Protein AF-A0A441BSD1-F1 (afdb_monomer_lite)

Sequence (131 aa):
MTLQEIVLVIARITYKPGWTLLLGVDGDRPFLQCEVSVEADASLDSHKRDGSRAPWKSGKRYLSYYMCRQEIVGAALAVFKDAEMHEVHEWFRYRGAAIFNPHLDPDVLAEVARKKTSFVTRQNAMSMAEN

Radius of gyration: 19.44 Å; chains: 1; bounding box: 54×43×43 Å

Secondary structure (DSSP, 8-state):
--HHHHHHHHTT---STTEEEEEEEETTEEEEEEEE-TTSGGGB-TTT-SS-B--EE---EE--TT--HHHHHHHHHHHHHHHHHHHHHHH--BTTB-TT-TTS-HHHHHHHHT-GGG----TTTT-S---

Foldseek 3Di:
DDPVVLVVLQVPDDDDPQWHWDWDDDPNWIKIKIKGHQPDPLQQDLVVNPRDGHIDMFDIGIDDPPDDSVVSVVSSVVNVVVSVVQSVQSNDDDPNDSPSHPPPDVVVVVVLVVDPVSDDADPCNPPPDDD

pLDDT: mean 95.02, std 6.17, range [62.03, 98.69]

Structure (mmCIF, N/CA/C/O backbone):
data_AF-A0A441BSD1-F1
#
_entry.id   AF-A0A441BSD1-F1
#
loop_
_atom_site.group_PDB
_atom_site.id
_atom_site.type_symbol
_atom_site.label_atom_id
_atom_site.label_alt_id
_atom_site.label_comp_id
_atom_site.label_asym_id
_atom_site.label_entity_id
_atom_site.label_seq_id
_atom_site.pdbx_PDB_ins_code
_atom_site.Cartn_x
_atom_site.Cartn_y
_atom_site.Cartn_z
_atom_site.occupancy
_atom_site.B_iso_or_equiv
_atom_site.auth_seq_id
_atom_site.auth_comp_id
_atom_site.auth_asym_id
_atom_site.auth_atom_id
_atom_site.pdbx_PDB_model_num
ATOM 1 N N . MET A 1 1 ? -11.620 -9.359 20.057 1.00 91.00 1 MET A N 1
ATOM 2 C CA . MET A 1 1 ? -11.723 -7.905 20.272 1.00 91.00 1 MET A CA 1
ATOM 3 C C . MET A 1 1 ? -12.983 -7.382 19.607 1.00 91.00 1 MET A C 1
ATOM 5 O O . MET A 1 1 ? -13.314 -7.839 18.522 1.00 91.00 1 MET A O 1
ATOM 9 N N . THR A 1 2 ? -13.682 -6.444 20.236 1.00 96.44 2 THR A N 1
ATOM 10 C CA . THR A 1 2 ? -14.796 -5.694 19.636 1.00 96.44 2 THR A CA 1
ATOM 11 C C . THR A 1 2 ? -14.273 -4.568 18.740 1.00 96.44 2 THR A C 1
ATOM 13 O O . THR A 1 2 ? -13.108 -4.176 18.839 1.00 96.44 2 THR A O 1
ATOM 16 N N . LEU A 1 3 ? -15.133 -3.995 17.890 1.00 97.00 3 LEU A N 1
ATOM 17 C CA . LEU A 1 3 ? -14.764 -2.828 17.078 1.00 97.00 3 LEU A CA 1
ATOM 18 C C . LEU A 1 3 ? -14.301 -1.649 17.949 1.00 97.00 3 LEU A C 1
ATOM 20 O O . LEU A 1 3 ? -13.300 -1.015 17.630 1.00 97.00 3 LEU A O 1
ATOM 24 N N . GLN A 1 4 ? -14.971 -1.405 19.077 1.00 97.38 4 GLN A N 1
ATOM 25 C CA . GLN A 1 4 ? -14.607 -0.326 19.996 1.00 97.38 4 GLN A CA 1
ATOM 26 C C . GLN A 1 4 ? -13.201 -0.520 20.579 1.00 97.38 4 GLN A C 1
ATOM 28 O O . GLN A 1 4 ? -12.427 0.429 20.674 1.00 97.38 4 GLN A O 1
ATOM 33 N N . GLU A 1 5 ? -12.835 -1.751 20.938 1.00 97.81 5 GLU A N 1
ATOM 34 C CA . GLU A 1 5 ? -11.483 -2.042 21.422 1.00 97.81 5 GLU A CA 1
ATOM 35 C C . GLU A 1 5 ? -10.430 -1.836 20.327 1.00 97.81 5 GLU A C 1
ATOM 37 O O . GLU A 1 5 ? -9.343 -1.338 20.619 1.00 97.81 5 GLU A O 1
ATOM 42 N N . ILE A 1 6 ? -10.745 -2.181 19.072 1.00 98.00 6 ILE A N 1
ATOM 43 C CA . ILE A 1 6 ? -9.861 -1.928 17.925 1.00 98.00 6 ILE A CA 1
ATOM 44 C C . ILE A 1 6 ? -9.659 -0.419 17.745 1.00 98.00 6 ILE A C 1
ATOM 46 O O . ILE A 1 6 ? -8.514 0.024 17.678 1.00 98.00 6 ILE A O 1
ATOM 50 N N . VAL A 1 7 ? -10.736 0.377 17.749 1.00 98.00 7 VAL A N 1
ATOM 51 C CA . VAL A 1 7 ? -10.678 1.850 17.656 1.00 98.00 7 VAL A CA 1
ATOM 52 C C . VAL A 1 7 ? -9.733 2.427 18.712 1.00 98.00 7 VAL A C 1
ATOM 54 O O . VAL A 1 7 ? -8.853 3.221 18.386 1.00 98.00 7 VAL A O 1
ATOM 57 N N . LEU A 1 8 ? -9.862 1.988 19.967 1.00 98.00 8 LEU A N 1
ATOM 58 C CA . LEU A 1 8 ? -9.034 2.477 21.074 1.00 98.00 8 LEU A CA 1
ATOM 59 C C . LEU A 1 8 ? -7.548 2.126 20.926 1.00 98.00 8 LEU A C 1
ATOM 61 O O . LEU A 1 8 ? -6.697 2.884 21.393 1.00 98.00 8 LEU A O 1
ATOM 65 N N . VAL A 1 9 ? -7.223 0.987 20.310 1.00 98.12 9 VAL A N 1
ATOM 66 C CA . VAL A 1 9 ? -5.833 0.615 20.014 1.00 98.12 9 VAL A CA 1
ATOM 67 C C . VAL A 1 9 ? -5.287 1.470 18.876 1.00 98.12 9 VAL A C 1
ATOM 69 O O . VAL A 1 9 ? -4.214 2.051 19.023 1.00 98.12 9 VAL A O 1
ATOM 72 N N . ILE A 1 10 ? -6.030 1.586 17.774 1.00 97.75 10 ILE A N 1
ATOM 73 C CA . ILE A 1 10 ? -5.607 2.328 16.579 1.00 97.75 10 ILE A CA 1
ATOM 74 C C . ILE A 1 10 ? -5.425 3.820 16.870 1.00 97.75 10 ILE A C 1
ATOM 76 O O . ILE A 1 10 ? -4.434 4.395 16.435 1.00 97.75 10 ILE A O 1
ATOM 80 N N . ALA A 1 11 ? -6.294 4.427 17.682 1.00 97.12 11 ALA A N 1
ATOM 81 C CA . ALA A 1 11 ? -6.205 5.842 18.055 1.00 97.12 11 ALA A CA 1
ATOM 82 C C . ALA A 1 11 ? -4.912 6.224 18.805 1.00 97.12 11 ALA A C 1
ATOM 84 O O . ALA A 1 11 ? -4.608 7.405 18.948 1.00 97.12 11 ALA A O 1
ATOM 85 N N . ARG A 1 12 ? -4.151 5.243 19.309 1.00 97.56 12 ARG A N 1
ATOM 86 C CA . ARG A 1 12 ? -2.862 5.460 19.990 1.00 97.56 12 ARG A CA 1
ATOM 87 C C . ARG A 1 12 ? -1.660 5.334 19.059 1.00 97.56 12 ARG A C 1
ATOM 89 O O . ARG A 1 12 ? -0.535 5.549 19.501 1.00 97.56 12 ARG A O 1
ATOM 96 N N . ILE A 1 13 ? -1.878 4.929 17.813 1.00 98.06 13 ILE A N 1
ATOM 97 C CA . ILE A 1 13 ? -0.813 4.711 16.842 1.00 98.06 13 ILE A CA 1
ATOM 98 C C . ILE A 1 13 ? -0.604 6.007 16.073 1.00 98.06 13 ILE A C 1
ATOM 100 O O . ILE A 1 13 ? -1.504 6.500 15.399 1.00 98.06 13 ILE A O 1
ATOM 104 N N . THR A 1 14 ? 0.608 6.536 16.159 1.00 97.50 14 THR A N 1
ATOM 105 C CA . THR A 1 14 ? 1.062 7.673 15.366 1.00 97.50 14 THR A CA 1
ATOM 106 C C . THR A 1 14 ? 2.214 7.248 14.470 1.00 97.50 14 THR A C 1
ATOM 108 O O . THR A 1 14 ? 2.904 6.257 14.728 1.00 97.50 14 THR A O 1
ATOM 111 N N . TYR A 1 15 ? 2.415 8.009 13.401 1.00 96.56 15 TYR A N 1
ATOM 112 C CA . TYR A 1 15 ? 3.581 7.879 12.544 1.00 96.56 15 TYR A CA 1
ATOM 113 C C . TYR A 1 15 ? 4.086 9.271 12.131 1.00 96.56 15 TYR A C 1
ATOM 115 O O . TYR A 1 15 ? 3.904 10.238 12.872 1.00 96.56 15 TYR A O 1
ATOM 123 N N . LYS A 1 16 ? 4.784 9.372 10.998 1.00 95.88 16 LYS A N 1
ATOM 124 C CA . LYS A 1 16 ? 5.363 10.611 10.473 1.00 95.88 16 LYS A CA 1
ATOM 125 C C . LYS A 1 16 ? 4.283 11.669 10.163 1.00 95.88 16 LYS A C 1
ATOM 127 O O . LYS A 1 16 ? 3.134 11.315 9.901 1.00 95.88 16 LYS A O 1
ATOM 132 N N . PRO A 1 17 ? 4.640 12.967 10.144 1.00 96.44 17 PRO A N 1
ATOM 133 C CA . PRO A 1 17 ? 3.728 14.029 9.719 1.00 96.44 17 PRO A CA 1
ATOM 134 C C . PRO A 1 17 ? 3.127 13.771 8.332 1.00 96.44 17 PRO A C 1
ATOM 136 O O . PRO A 1 17 ? 3.834 13.357 7.416 1.00 96.44 17 PRO A O 1
ATOM 139 N N . GLY A 1 18 ? 1.823 14.022 8.191 1.00 96.69 18 GLY A N 1
ATOM 140 C CA . GLY A 1 18 ? 1.071 13.804 6.951 1.00 96.69 18 GLY A CA 1
ATOM 141 C C . GLY A 1 18 ? 0.728 12.340 6.647 1.00 96.69 18 GLY A C 1
ATOM 142 O O . GLY A 1 18 ? 0.140 12.063 5.609 1.00 96.69 18 GLY A O 1
ATOM 143 N N . TRP A 1 19 ? 1.050 11.406 7.549 1.00 98.12 19 TRP A N 1
ATOM 144 C CA . TRP A 1 19 ? 0.673 9.997 7.442 1.00 98.12 19 TRP A CA 1
ATOM 145 C C . TRP A 1 19 ? -0.338 9.634 8.523 1.00 98.12 19 TRP A C 1
ATOM 147 O O . TRP A 1 19 ? -0.041 9.696 9.718 1.00 98.12 19 TRP A O 1
ATOM 157 N N . THR A 1 20 ? -1.523 9.203 8.103 1.00 97.56 20 THR A N 1
ATOM 158 C CA . THR A 1 20 ? -2.622 8.854 9.009 1.00 97.56 20 THR A CA 1
ATOM 159 C C . THR A 1 20 ? -3.052 7.412 8.799 1.00 97.56 20 THR A C 1
ATOM 161 O O . THR A 1 20 ? -3.141 6.932 7.670 1.00 97.56 20 THR A O 1
ATOM 164 N N . LEU A 1 21 ? -3.341 6.707 9.894 1.00 98.12 21 LEU A N 1
ATOM 165 C CA . LEU A 1 21 ? -3.948 5.383 9.843 1.00 98.12 21 LEU A CA 1
ATOM 166 C C . LEU A 1 21 ? -5.469 5.514 9.923 1.00 98.12 21 LEU A C 1
ATOM 168 O O . LEU A 1 21 ? -6.017 5.943 10.937 1.00 98.12 21 LEU A O 1
ATOM 172 N N . LEU A 1 22 ? -6.148 5.121 8.856 1.00 97.75 22 LEU A N 1
ATOM 173 C CA . LEU A 1 22 ? -7.597 5.053 8.781 1.00 97.75 22 LEU A CA 1
ATOM 174 C C . LEU A 1 22 ? -8.076 3.674 9.231 1.00 97.75 22 LEU A C 1
ATOM 176 O O . LEU A 1 22 ? -7.527 2.650 8.820 1.00 97.75 22 LEU A O 1
ATOM 180 N N . LEU A 1 23 ? -9.141 3.658 10.030 1.00 98.12 23 LEU A N 1
ATOM 181 C CA . LEU A 1 23 ? -9.928 2.466 10.325 1.00 98.12 23 LEU A CA 1
ATOM 182 C C . LEU A 1 23 ? -11.274 2.602 9.615 1.00 98.12 23 LEU A C 1
ATOM 184 O O . LEU A 1 23 ? -12.038 3.523 9.897 1.00 98.12 23 LEU A O 1
ATOM 188 N N . GLY A 1 24 ? -11.553 1.682 8.699 1.00 97.62 24 GLY A N 1
ATOM 189 C CA . GLY A 1 24 ? -12.836 1.575 8.016 1.00 97.62 24 GLY A CA 1
ATOM 190 C C . GLY A 1 24 ? -13.509 0.235 8.289 1.00 97.62 24 GLY A C 1
ATOM 191 O O . GLY A 1 24 ? -12.930 -0.659 8.910 1.00 97.62 24 GLY A O 1
ATOM 192 N N . VAL A 1 25 ? -14.739 0.095 7.804 1.00 97.75 25 VAL A N 1
ATOM 193 C CA . VAL A 1 25 ? -15.497 -1.159 7.840 1.00 97.75 25 VAL A CA 1
ATOM 194 C C . VAL A 1 25 ? -16.045 -1.423 6.442 1.00 97.75 25 VAL A C 1
ATOM 196 O O . VAL A 1 25 ? -16.574 -0.515 5.804 1.00 97.75 25 VAL A O 1
ATOM 199 N N . ASP A 1 26 ? -15.868 -2.648 5.957 1.00 97.00 26 ASP A N 1
ATOM 200 C CA . ASP A 1 26 ? -16.416 -3.131 4.691 1.00 97.00 26 ASP A CA 1
ATOM 201 C C . ASP A 1 26 ? -17.392 -4.273 4.998 1.00 97.00 26 ASP A C 1
ATOM 203 O O . ASP A 1 26 ? -16.975 -5.352 5.423 1.00 97.00 26 ASP A O 1
ATOM 207 N N . GLY A 1 27 ? -18.696 -3.998 4.903 1.00 95.56 27 GLY A N 1
ATOM 208 C CA . GLY A 1 27 ? -19.731 -4.879 5.448 1.00 95.56 27 GLY A CA 1
ATOM 209 C C . GLY A 1 27 ? -19.615 -4.998 6.970 1.00 95.56 27 GLY A C 1
ATOM 210 O O . GLY A 1 27 ? -19.868 -4.037 7.694 1.00 95.56 27 GLY A O 1
ATOM 211 N N . ASP A 1 28 ? -19.220 -6.172 7.451 1.00 95.44 28 ASP A N 1
ATOM 212 C CA . ASP A 1 28 ? -18.950 -6.474 8.860 1.00 95.44 28 ASP A CA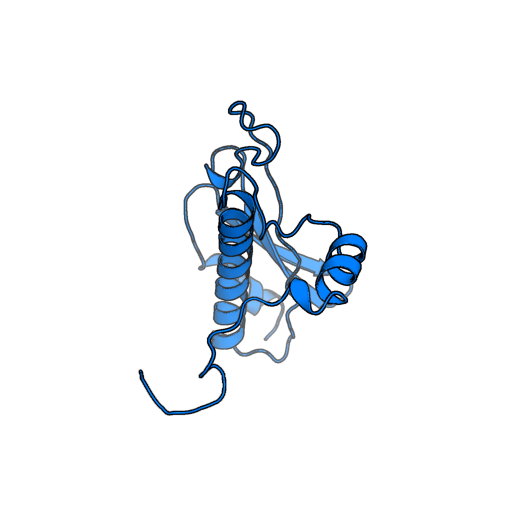 1
ATOM 213 C C . ASP A 1 28 ? -17.448 -6.546 9.186 1.00 95.44 28 ASP A C 1
ATOM 215 O O . ASP A 1 28 ? -17.068 -6.761 10.338 1.00 95.44 28 ASP A O 1
ATOM 219 N N . ARG A 1 29 ? -16.570 -6.361 8.193 1.00 96.94 29 ARG A N 1
ATOM 220 C CA . ARG A 1 29 ? -15.136 -6.601 8.342 1.00 96.94 29 ARG A CA 1
ATOM 221 C C . ARG A 1 29 ? -14.359 -5.291 8.506 1.00 96.94 29 ARG A C 1
ATOM 223 O O . ARG A 1 29 ? -14.280 -4.506 7.557 1.00 96.94 29 ARG A O 1
ATOM 230 N N . PRO A 1 30 ? -13.724 -5.041 9.667 1.00 98.25 30 PRO A N 1
ATOM 231 C CA . PRO A 1 30 ? -12.876 -3.869 9.836 1.00 98.25 30 PRO A CA 1
ATOM 232 C C . PRO A 1 30 ? -11.613 -3.969 8.973 1.00 98.25 30 PRO A C 1
ATOM 234 O O . PRO A 1 30 ? -11.078 -5.058 8.752 1.00 98.25 30 PRO A O 1
ATOM 237 N N . PHE A 1 31 ? -11.099 -2.831 8.513 1.00 98.69 31 PHE A N 1
ATOM 238 C CA . PHE A 1 31 ? -9.837 -2.747 7.782 1.00 98.69 31 PHE A CA 1
ATOM 239 C C . PHE A 1 31 ? -9.036 -1.507 8.165 1.00 98.69 31 PHE A C 1
ATOM 241 O O . PHE A 1 31 ? -9.592 -0.473 8.527 1.00 98.69 31 PHE A O 1
ATOM 248 N N . LEU A 1 32 ? -7.719 -1.617 8.033 1.00 98.62 32 LEU A N 1
ATOM 249 C CA . LEU A 1 32 ? -6.786 -0.508 8.143 1.00 98.62 32 LEU A CA 1
ATOM 250 C C . LEU A 1 32 ? -6.345 -0.048 6.759 1.00 98.62 32 LEU A C 1
ATOM 252 O O . LEU A 1 32 ? -6.198 -0.861 5.845 1.00 98.62 32 LEU A O 1
ATOM 256 N N . GLN A 1 33 ? -6.099 1.245 6.616 1.00 98.25 33 GLN A N 1
ATOM 257 C CA . GLN A 1 33 ? -5.544 1.840 5.406 1.00 98.25 33 GLN A CA 1
ATOM 258 C C . GLN A 1 33 ? -4.696 3.044 5.805 1.00 98.25 33 GLN A C 1
ATOM 260 O O . GLN A 1 33 ? -5.082 3.786 6.702 1.00 98.25 33 GLN A O 1
ATOM 265 N N . CYS A 1 34 ? -3.549 3.251 5.172 1.00 98.06 34 CYS A N 1
ATOM 266 C CA . CYS A 1 34 ? -2.802 4.488 5.350 1.00 98.06 34 CYS A CA 1
ATOM 267 C C . CYS A 1 34 ? -3.327 5.541 4.375 1.00 98.06 34 CYS A C 1
ATOM 269 O O . CYS A 1 34 ? -3.591 5.236 3.212 1.00 98.06 34 CYS A O 1
ATOM 271 N N . GLU A 1 35 ? -3.480 6.764 4.863 1.00 98.00 35 GLU A N 1
ATOM 272 C CA . GLU A 1 35 ? -3.685 7.969 4.070 1.00 98.00 35 GLU A CA 1
ATOM 273 C C . GLU A 1 35 ? -2.437 8.846 4.169 1.00 98.00 35 GLU A C 1
ATOM 275 O O . GLU A 1 35 ? -1.938 9.097 5.271 1.00 98.00 35 GLU A O 1
ATOM 280 N N . VAL A 1 36 ? -1.956 9.296 3.014 1.00 97.94 36 VAL A N 1
ATOM 281 C CA . VAL A 1 36 ? -0.848 10.239 2.876 1.00 97.94 36 VAL A CA 1
ATOM 282 C C . VAL A 1 36 ? -1.418 11.557 2.372 1.00 97.94 36 VAL A C 1
ATOM 284 O O . VAL A 1 36 ? -2.039 11.617 1.306 1.00 97.94 36 VAL A O 1
ATOM 287 N N . SER A 1 37 ? -1.244 12.611 3.162 1.00 97.62 37 SER A N 1
ATOM 288 C CA . SER A 1 37 ? -1.741 13.949 2.856 1.00 97.62 37 SER A CA 1
ATOM 289 C C . SER A 1 37 ? -0.800 14.705 1.915 1.00 97.62 37 SER A C 1
ATOM 291 O O . SER A 1 37 ? 0.348 14.315 1.703 1.00 97.62 37 SER A O 1
ATOM 293 N N . VAL A 1 38 ? -1.278 15.817 1.350 1.00 96.94 38 VAL A N 1
ATOM 294 C CA . VAL A 1 38 ? -0.510 16.628 0.386 1.00 96.94 38 VAL A CA 1
ATOM 295 C C . VAL A 1 38 ? 0.734 17.276 1.015 1.00 96.94 38 VAL A C 1
ATOM 297 O O . VAL A 1 38 ? 1.686 17.629 0.327 1.00 96.94 38 VAL A O 1
ATOM 300 N N . GLU A 1 39 ? 0.770 17.424 2.336 1.00 94.75 39 GLU A N 1
ATOM 301 C CA . GLU A 1 39 ? 1.908 17.992 3.056 1.00 94.75 39 GLU A CA 1
ATOM 302 C C . GLU A 1 39 ? 3.075 16.999 3.185 1.00 94.75 39 GLU A C 1
ATOM 304 O O . GLU A 1 39 ? 4.225 17.419 3.314 1.00 94.75 39 GLU A O 1
ATOM 309 N N . ALA A 1 40 ? 2.816 15.688 3.122 1.00 95.44 40 ALA A N 1
ATOM 310 C CA . ALA A 1 40 ? 3.856 14.667 3.217 1.00 95.44 40 ALA A CA 1
ATOM 311 C C . ALA A 1 40 ? 4.680 14.594 1.927 1.00 95.44 40 ALA A C 1
ATOM 313 O O . ALA A 1 40 ? 4.120 14.619 0.834 1.00 95.44 40 ALA A O 1
ATOM 314 N N . ASP A 1 41 ? 6.001 14.435 2.025 1.00 93.38 41 ASP A N 1
ATOM 315 C CA . ASP A 1 41 ? 6.873 14.289 0.843 1.00 93.38 41 ASP A CA 1
ATOM 316 C C . ASP A 1 41 ? 6.514 13.086 -0.031 1.00 93.38 41 ASP A C 1
ATOM 318 O O . ASP A 1 41 ? 6.651 13.153 -1.246 1.00 93.38 41 ASP A O 1
ATOM 322 N N . ALA A 1 42 ? 5.954 12.038 0.569 1.00 94.19 42 ALA A N 1
ATOM 323 C CA . ALA A 1 42 ? 5.429 10.879 -0.146 1.00 94.19 42 ALA A CA 1
ATOM 324 C C . ALA A 1 42 ? 4.198 11.179 -1.018 1.00 94.19 42 ALA A C 1
ATOM 326 O O . ALA A 1 42 ? 3.713 10.307 -1.720 1.00 94.19 42 ALA A O 1
ATOM 327 N N . SER A 1 43 ? 3.653 12.397 -0.985 1.00 95.50 43 SER A N 1
ATOM 328 C CA . SER A 1 43 ? 2.638 12.820 -1.955 1.00 95.50 43 SER A CA 1
ATOM 329 C C . SER A 1 43 ? 3.241 13.344 -3.261 1.00 95.50 43 SER A C 1
ATOM 331 O O . SER A 1 43 ? 2.486 13.662 -4.173 1.00 95.50 43 SER A O 1
ATOM 333 N N . LEU A 1 44 ? 4.567 13.481 -3.380 1.00 96.00 44 LEU A N 1
ATOM 334 C CA . LEU A 1 44 ? 5.210 13.919 -4.623 1.00 96.00 44 LEU A CA 1
ATOM 335 C C . LEU A 1 44 ? 4.967 12.912 -5.755 1.00 96.00 44 LEU A C 1
ATOM 337 O O . LEU A 1 44 ? 5.196 11.718 -5.601 1.00 96.00 44 LEU A O 1
ATOM 341 N N . ASP A 1 45 ? 4.565 13.412 -6.924 1.00 93.56 45 ASP A N 1
ATOM 342 C CA . ASP A 1 45 ? 4.240 12.575 -8.081 1.00 93.56 45 ASP A CA 1
ATOM 343 C C . ASP A 1 45 ? 5.516 11.951 -8.689 1.00 93.56 45 ASP A C 1
ATOM 345 O O . ASP A 1 45 ? 6.312 12.614 -9.371 1.00 93.56 45 ASP A O 1
ATOM 349 N N . SER A 1 46 ? 5.705 10.651 -8.446 1.00 91.56 46 SER A N 1
ATOM 350 C CA . SER A 1 46 ? 6.861 9.860 -8.893 1.00 91.56 46 SER A CA 1
ATOM 351 C C . SER A 1 46 ? 6.907 9.644 -10.416 1.00 91.56 46 SER A C 1
ATOM 353 O O . SER A 1 46 ? 7.974 9.337 -10.979 1.00 91.56 46 SER A O 1
ATOM 355 N N . HIS A 1 47 ? 5.782 9.860 -11.108 1.00 88.31 47 HIS A N 1
ATOM 356 C CA . HIS A 1 47 ? 5.667 9.775 -12.560 1.00 88.31 47 HIS A CA 1
ATOM 357 C C . HIS A 1 47 ? 6.038 11.102 -13.226 1.00 88.31 47 HIS A C 1
ATOM 359 O O . HIS A 1 47 ? 6.939 11.125 -14.076 1.00 88.31 47 HIS A O 1
ATOM 365 N N . LYS A 1 48 ? 5.392 12.205 -12.830 1.00 91.38 48 LYS A N 1
ATOM 366 C CA . LYS A 1 48 ? 5.622 13.539 -13.415 1.00 91.38 48 LYS A CA 1
ATOM 367 C C . LYS A 1 48 ? 6.957 14.133 -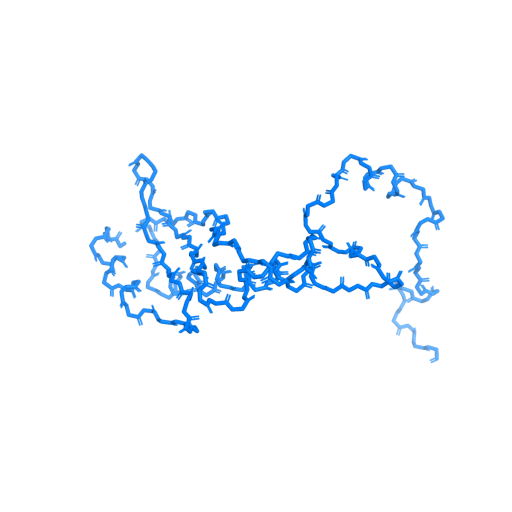13.000 1.00 91.38 48 LYS A C 1
ATOM 369 O O . LYS A 1 48 ? 7.665 14.670 -13.850 1.00 91.38 48 LYS A O 1
ATOM 374 N N . ARG A 1 49 ? 7.325 14.004 -11.720 1.00 89.50 49 ARG A N 1
ATOM 375 C CA . ARG A 1 49 ? 8.577 14.531 -11.142 1.00 89.50 49 ARG A CA 1
ATOM 376 C C . ARG A 1 49 ? 8.791 16.031 -11.399 1.00 89.50 49 ARG A C 1
ATOM 378 O O . ARG A 1 49 ? 9.922 16.488 -11.526 1.00 89.50 49 ARG A O 1
ATOM 385 N N . ASP A 1 50 ? 7.704 16.791 -11.461 1.00 95.19 50 ASP A N 1
ATOM 386 C CA . ASP A 1 50 ? 7.670 18.246 -11.671 1.00 95.19 50 ASP A CA 1
ATOM 387 C C . ASP A 1 50 ? 7.453 19.030 -10.361 1.00 95.19 50 ASP A C 1
ATOM 389 O O . ASP A 1 50 ? 7.253 20.242 -10.376 1.00 95.19 50 ASP A O 1
ATOM 393 N N . GLY A 1 51 ? 7.487 18.335 -9.220 1.00 94.94 51 GLY A N 1
ATOM 394 C CA . GLY A 1 51 ? 7.190 18.896 -7.902 1.00 94.94 51 GLY A CA 1
ATOM 395 C C . GLY A 1 51 ? 5.698 18.937 -7.567 1.00 94.94 51 GLY A C 1
ATOM 396 O O . GLY A 1 51 ? 5.347 19.354 -6.461 1.00 94.94 51 GLY A O 1
ATOM 397 N N . SER A 1 52 ? 4.820 18.493 -8.475 1.00 96.44 52 SER A N 1
ATOM 398 C CA . SER A 1 52 ? 3.403 18.326 -8.161 1.00 96.44 52 SER A CA 1
ATOM 399 C C . SER A 1 52 ? 3.194 17.250 -7.096 1.00 96.44 52 SER A C 1
ATOM 401 O O . SER A 1 52 ? 3.977 16.306 -6.956 1.00 96.44 52 SER A O 1
ATOM 403 N N . ARG A 1 53 ? 2.130 17.437 -6.311 1.00 96.69 53 ARG A N 1
ATOM 404 C CA . ARG A 1 53 ? 1.757 16.558 -5.206 1.00 96.69 53 ARG A CA 1
ATOM 405 C C . ARG A 1 53 ? 0.338 16.039 -5.391 1.00 96.69 53 ARG A C 1
ATOM 407 O O . ARG A 1 53 ? -0.554 16.801 -5.767 1.00 96.69 53 ARG A O 1
ATOM 414 N N . ALA A 1 54 ? 0.136 14.762 -5.104 1.00 94.94 54 ALA A N 1
ATOM 415 C CA . ALA A 1 54 ? -1.142 14.078 -5.120 1.00 94.94 54 ALA A CA 1
ATOM 416 C C . ALA A 1 54 ? -1.278 13.244 -3.831 1.00 94.94 54 ALA A C 1
ATOM 418 O O . ALA A 1 54 ? -0.507 12.307 -3.630 1.00 94.94 54 ALA A O 1
ATOM 419 N N . PRO A 1 55 ? -2.227 13.568 -2.933 1.00 96.50 55 PRO A N 1
ATOM 420 C CA . PRO A 1 55 ? -2.495 12.725 -1.773 1.00 96.50 55 PRO A CA 1
ATOM 421 C C . PRO A 1 55 ? -3.033 11.361 -2.219 1.00 96.50 55 PRO A C 1
ATOM 423 O O . PRO A 1 55 ? -3.730 11.257 -3.233 1.00 96.50 55 PRO A O 1
ATOM 426 N N . TRP A 1 56 ? -2.749 10.316 -1.447 1.00 96.62 56 TRP A N 1
ATOM 427 C CA . TRP A 1 56 ? -3.106 8.947 -1.815 1.00 96.62 56 TRP A CA 1
ATOM 428 C C . TRP A 1 56 ? -3.420 8.071 -0.602 1.00 96.62 56 TRP A C 1
ATOM 430 O O . TRP A 1 56 ? -3.236 8.456 0.555 1.00 96.62 56 TRP A O 1
ATOM 440 N N . LYS A 1 57 ? -3.960 6.878 -0.878 1.00 97.38 57 LYS A N 1
ATOM 441 C CA . LYS A 1 57 ? -4.286 5.865 0.129 1.00 97.38 57 LYS A CA 1
ATOM 442 C C . LYS A 1 57 ? -3.686 4.524 -0.249 1.00 97.38 57 LYS A C 1
ATOM 444 O O . LYS A 1 57 ? -3.754 4.125 -1.408 1.00 97.38 57 LYS A O 1
ATOM 449 N N . SER A 1 58 ? -3.137 3.817 0.733 1.00 97.06 58 SER A N 1
ATOM 450 C CA . SER A 1 58 ? -2.584 2.476 0.533 1.00 97.06 58 SER A CA 1
ATOM 451 C C . SER A 1 58 ? -3.674 1.456 0.191 1.00 97.06 58 SER A C 1
ATOM 453 O O . SER A 1 58 ? -4.869 1.737 0.270 1.00 97.06 58 SER A O 1
ATOM 455 N N . GLY A 1 59 ? -3.291 0.209 -0.086 1.00 96.38 59 GLY A N 1
ATOM 456 C CA . GLY A 1 59 ? -4.243 -0.904 -0.054 1.00 96.38 59 GLY A CA 1
ATOM 457 C C . GLY A 1 59 ? -4.899 -1.071 1.328 1.00 96.38 59 GLY A C 1
ATOM 458 O O . GLY A 1 59 ? -4.334 -0.670 2.352 1.00 96.38 59 GLY A O 1
ATOM 459 N N . LYS A 1 60 ? -6.093 -1.679 1.356 1.00 98.00 60 LYS A N 1
ATOM 460 C CA . LYS A 1 60 ? -6.787 -2.055 2.597 1.00 98.00 60 LYS A CA 1
ATOM 461 C C . LYS A 1 60 ? -6.150 -3.312 3.200 1.00 98.00 60 LYS A C 1
ATOM 463 O O . LYS A 1 60 ? -5.987 -4.317 2.509 1.00 98.00 60 LYS A O 1
ATOM 468 N N . ARG A 1 61 ? -5.893 -3.306 4.508 1.00 98.38 61 ARG A N 1
ATOM 469 C CA . ARG A 1 61 ? -5.543 -4.498 5.293 1.00 98.38 61 ARG A CA 1
ATOM 470 C C . ARG A 1 61 ? -6.699 -4.865 6.210 1.00 98.38 61 ARG A C 1
ATOM 472 O O . ARG A 1 61 ? -6.939 -4.201 7.214 1.00 98.38 61 ARG A O 1
ATOM 479 N N . TYR A 1 62 ? -7.412 -5.930 5.866 1.00 98.38 62 TYR A N 1
ATOM 480 C CA . TYR A 1 62 ? -8.537 -6.395 6.666 1.00 98.38 62 TYR A CA 1
ATOM 481 C C . TYR A 1 62 ? -8.094 -7.027 7.985 1.00 98.38 62 TYR A C 1
ATOM 483 O O . TYR A 1 62 ? -7.118 -7.776 8.041 1.00 98.38 62 TYR A O 1
ATOM 491 N N . LEU A 1 63 ? -8.870 -6.763 9.026 1.00 98.31 63 LEU A N 1
ATOM 492 C CA . LEU A 1 63 ? -8.684 -7.280 10.370 1.00 98.31 63 LEU A CA 1
ATOM 493 C C . LEU A 1 63 ? -9.689 -8.402 10.657 1.00 98.31 63 LEU A C 1
ATOM 495 O O . LEU A 1 63 ? -10.664 -8.608 9.929 1.00 98.31 63 LEU A O 1
ATOM 499 N N . SER A 1 64 ? -9.430 -9.137 11.733 1.00 97.81 64 SER A N 1
ATOM 500 C CA . SER A 1 64 ? -10.319 -10.157 12.282 1.00 97.81 64 SER A CA 1
ATOM 501 C C . SER A 1 64 ? -10.667 -9.802 13.724 1.00 97.81 64 SER A C 1
ATOM 503 O O . SER A 1 64 ? -9.798 -9.392 14.495 1.00 97.81 64 SER A O 1
ATOM 505 N N . TYR A 1 65 ? -11.923 -10.012 14.121 1.00 98.00 65 TYR A N 1
ATOM 506 C CA . TYR A 1 65 ? -12.354 -9.830 15.511 1.00 98.00 65 TYR A CA 1
ATOM 507 C C . TYR A 1 65 ? -11.713 -10.835 16.482 1.00 98.00 65 TYR A C 1
ATOM 509 O O . TYR A 1 65 ? -11.785 -10.640 17.694 1.00 98.00 65 TYR A O 1
ATOM 517 N N . TYR A 1 66 ? -11.038 -11.875 15.986 1.00 97.94 66 TYR A N 1
ATOM 518 C CA . TYR A 1 66 ? -10.290 -12.831 16.809 1.00 97.94 66 TYR A CA 1
ATOM 519 C C . TYR A 1 66 ? -8.847 -12.401 17.093 1.00 97.94 66 TYR A C 1
ATOM 521 O O . TYR A 1 66 ? -8.174 -13.052 17.887 1.00 97.94 66 TYR A O 1
ATOM 529 N N . MET A 1 67 ? -8.377 -11.307 16.486 1.00 98.25 67 MET A N 1
ATOM 530 C CA . MET A 1 67 ? -7.028 -10.802 16.729 1.00 98.25 67 MET A CA 1
ATOM 531 C C . MET A 1 67 ? -6.877 -10.311 18.170 1.00 98.25 67 MET A C 1
ATOM 533 O O . MET A 1 67 ? -7.776 -9.683 18.744 1.00 98.25 67 MET A O 1
ATOM 537 N N . CYS A 1 68 ? -5.709 -10.565 18.745 1.00 98.31 68 CYS A N 1
ATOM 538 C CA . CYS A 1 68 ? -5.261 -9.940 19.974 1.00 98.31 68 CYS A CA 1
ATOM 539 C C . CYS A 1 68 ? -4.696 -8.537 19.701 1.00 98.31 68 CYS A C 1
ATOM 541 O O . CYS A 1 68 ? -4.398 -8.147 18.570 1.00 98.31 68 CYS A O 1
ATOM 543 N N . ARG A 1 69 ? -4.477 -7.771 20.773 1.00 98.38 69 ARG A N 1
ATOM 544 C CA . ARG A 1 69 ? -3.958 -6.399 20.688 1.00 98.38 69 ARG A CA 1
ATOM 545 C C . ARG A 1 69 ? -2.641 -6.302 19.913 1.00 98.38 69 ARG A C 1
ATOM 547 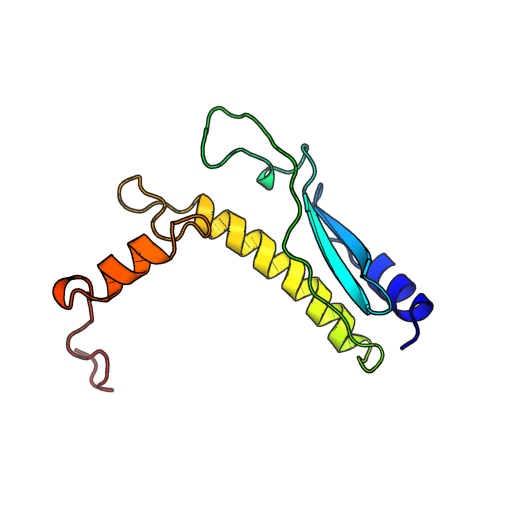O O . ARG A 1 69 ? -2.487 -5.389 19.107 1.00 98.38 69 ARG A O 1
ATOM 554 N N . GLN A 1 70 ? -1.705 -7.223 20.154 1.00 98.38 70 GLN A N 1
ATOM 555 C CA . GLN A 1 70 ? -0.395 -7.195 19.498 1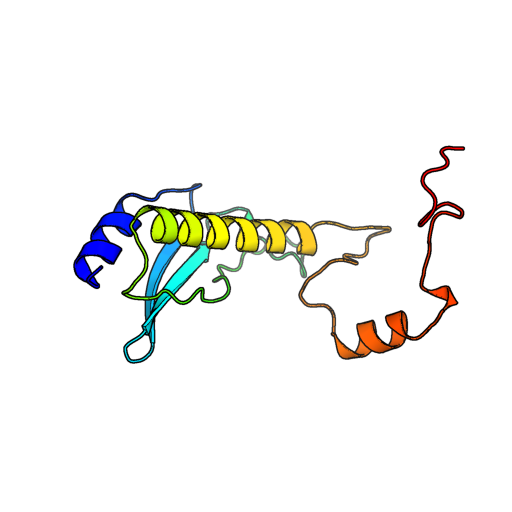.00 98.38 70 GLN A CA 1
ATOM 556 C C . GLN A 1 70 ? -0.512 -7.436 17.991 1.00 98.38 70 GLN A C 1
ATOM 558 O O . GLN A 1 70 ? 0.206 -6.810 17.217 1.00 98.38 70 GLN A O 1
ATOM 563 N N . GLU A 1 71 ? -1.439 -8.290 17.561 1.00 98.69 71 GLU A N 1
ATOM 564 C CA . GLU A 1 71 ? -1.689 -8.530 16.139 1.00 98.69 71 GLU A CA 1
ATOM 565 C C . GLU A 1 71 ? -2.309 -7.300 15.463 1.00 98.69 71 GLU A C 1
ATOM 567 O O . GLU A 1 71 ? -1.943 -6.994 14.332 1.00 98.69 71 GLU A O 1
ATOM 572 N N . ILE A 1 72 ? -3.179 -6.546 16.149 1.00 98.56 72 ILE A N 1
ATOM 573 C CA . ILE A 1 72 ? -3.709 -5.268 15.635 1.00 98.56 72 ILE A CA 1
ATOM 574 C C . ILE A 1 72 ? -2.585 -4.237 15.459 1.00 98.56 72 ILE A C 1
ATOM 576 O O . ILE A 1 72 ? -2.489 -3.602 14.409 1.00 98.56 72 ILE A O 1
ATOM 580 N N . VAL A 1 73 ? -1.699 -4.098 16.452 1.00 98.62 73 VAL A N 1
ATOM 581 C CA . VAL A 1 73 ? -0.526 -3.206 16.360 1.00 98.62 73 VAL A CA 1
ATOM 582 C C . VAL A 1 73 ? 0.417 -3.657 15.239 1.00 98.62 73 VAL A C 1
ATOM 584 O O . VAL A 1 73 ? 0.901 -2.833 14.465 1.00 98.62 73 VAL A O 1
ATOM 587 N N . GLY A 1 74 ? 0.645 -4.965 15.102 1.00 98.69 74 GLY A N 1
ATOM 588 C CA . GLY A 1 74 ? 1.446 -5.536 14.020 1.00 98.69 74 GLY A CA 1
ATOM 589 C C . GLY A 1 74 ? 0.842 -5.276 12.640 1.00 98.69 74 GLY A C 1
ATOM 590 O O . GLY A 1 74 ? 1.563 -4.894 11.719 1.00 98.69 74 GLY A O 1
ATOM 591 N N . ALA A 1 75 ? -0.479 -5.410 12.502 1.00 98.56 75 ALA A N 1
ATOM 592 C CA . ALA A 1 75 ? -1.195 -5.105 11.268 1.00 98.56 75 ALA A CA 1
ATOM 593 C C . ALA A 1 75 ? -1.081 -3.621 10.895 1.00 98.56 75 ALA A C 1
ATOM 595 O O . ALA A 1 75 ? -0.832 -3.310 9.732 1.00 98.56 75 ALA A O 1
ATOM 596 N N . ALA A 1 76 ? -1.199 -2.718 11.871 1.00 98.56 76 ALA A N 1
ATOM 597 C CA . ALA A 1 76 ? -0.985 -1.287 11.674 1.00 98.56 76 ALA A CA 1
ATOM 598 C C . ALA A 1 76 ? 0.445 -0.976 11.201 1.00 98.56 76 ALA A C 1
ATOM 600 O O . ALA A 1 76 ? 0.625 -0.295 10.193 1.00 98.56 76 ALA A O 1
ATOM 601 N N . LEU A 1 77 ? 1.464 -1.536 11.865 1.00 98.69 77 LEU A N 1
ATOM 602 C CA . LEU A 1 77 ? 2.861 -1.379 11.447 1.00 98.69 77 LEU A CA 1
ATOM 603 C C . LEU A 1 77 ? 3.089 -1.902 10.023 1.00 98.69 77 LEU A C 1
ATOM 605 O O . LEU A 1 77 ? 3.813 -1.282 9.247 1.00 98.69 77 LEU A O 1
ATOM 609 N N . ALA A 1 78 ? 2.476 -3.031 9.670 1.00 98.62 78 ALA A N 1
ATOM 610 C CA . ALA A 1 78 ? 2.582 -3.587 8.330 1.00 98.62 78 ALA A CA 1
ATOM 611 C C . ALA A 1 78 ? 1.982 -2.649 7.270 1.00 98.62 78 ALA A C 1
ATOM 613 O O . ALA A 1 78 ? 2.546 -2.543 6.188 1.00 98.62 78 ALA A O 1
ATOM 614 N N . VAL A 1 79 ? 0.879 -1.941 7.561 1.00 98.56 79 VAL A N 1
ATOM 615 C CA . VAL A 1 79 ? 0.289 -0.980 6.605 1.00 98.56 79 VAL A CA 1
ATOM 616 C C . VAL A 1 79 ? 1.288 0.126 6.271 1.00 98.56 79 VAL A C 1
ATOM 618 O O . VAL A 1 79 ? 1.488 0.422 5.097 1.00 98.56 79 VAL A O 1
ATOM 621 N N . PHE A 1 80 ? 1.958 0.687 7.280 1.00 98.50 80 PHE A N 1
ATOM 622 C CA . PHE A 1 80 ? 2.982 1.707 7.051 1.00 98.50 80 PHE A CA 1
ATOM 623 C C . PHE A 1 80 ? 4.197 1.160 6.303 1.00 98.50 80 PHE A C 1
ATOM 625 O O . PHE A 1 80 ? 4.684 1.816 5.390 1.00 98.50 80 PHE A O 1
ATOM 632 N N . LYS A 1 81 ? 4.670 -0.047 6.642 1.00 98.38 81 LYS A N 1
ATOM 633 C CA . LYS A 1 81 ? 5.789 -0.681 5.927 1.00 98.38 81 LYS A CA 1
ATOM 634 C C . LYS A 1 81 ? 5.484 -0.874 4.447 1.00 98.38 81 LYS A C 1
ATOM 636 O O . LYS A 1 81 ? 6.328 -0.554 3.621 1.00 98.38 81 LYS A O 1
ATOM 641 N N . ASP A 1 82 ? 4.298 -1.373 4.119 1.00 97.75 82 ASP A N 1
ATOM 642 C CA . ASP A 1 82 ? 3.919 -1.601 2.725 1.00 97.75 82 ASP A CA 1
ATOM 643 C C . ASP A 1 82 ? 3.796 -0.283 1.957 1.00 97.75 82 ASP A C 1
ATOM 645 O O . ASP A 1 82 ? 4.233 -0.194 0.814 1.00 97.75 82 ASP A O 1
ATOM 649 N N . ALA A 1 83 ? 3.237 0.748 2.594 1.00 97.12 83 ALA A N 1
ATOM 650 C CA . ALA A 1 83 ? 3.093 2.074 2.009 1.00 97.12 83 ALA A CA 1
ATOM 651 C C . ALA A 1 83 ? 4.455 2.768 1.787 1.00 97.12 83 ALA A C 1
ATOM 653 O O . ALA A 1 83 ? 4.696 3.307 0.715 1.00 97.12 83 ALA A O 1
ATOM 654 N N . GLU A 1 84 ? 5.386 2.681 2.738 1.00 97.38 84 GLU A N 1
ATOM 655 C CA . GLU A 1 84 ? 6.767 3.160 2.555 1.00 97.38 84 GLU A CA 1
ATOM 656 C C . GLU A 1 84 ? 7.506 2.362 1.473 1.00 97.38 84 GLU A C 1
ATOM 658 O O . GLU A 1 84 ? 8.233 2.928 0.662 1.00 97.38 84 GLU A O 1
ATOM 663 N N . MET A 1 85 ? 7.312 1.041 1.413 1.00 97.38 85 MET A N 1
ATOM 664 C CA . MET A 1 85 ? 7.931 0.231 0.363 1.00 97.38 85 MET A CA 1
ATOM 665 C C . MET A 1 85 ? 7.376 0.542 -1.025 1.00 97.38 85 MET A C 1
ATOM 667 O O . MET A 1 85 ? 8.121 0.449 -2.000 1.00 97.38 85 MET A O 1
ATOM 671 N N . HIS A 1 86 ? 6.107 0.940 -1.116 1.00 95.44 86 HIS A N 1
ATOM 672 C CA . HIS A 1 86 ? 5.523 1.447 -2.351 1.00 95.44 86 HIS A CA 1
ATOM 673 C C . HIS A 1 86 ? 6.311 2.666 -2.852 1.00 95.44 86 HIS A C 1
ATOM 675 O O . HIS A 1 86 ? 6.814 2.641 -3.973 1.00 95.44 86 HIS A O 1
ATOM 681 N N . GLU A 1 87 ? 6.534 3.660 -1.986 1.00 95.06 87 GLU A N 1
ATOM 682 C CA . GLU A 1 87 ? 7.345 4.846 -2.300 1.00 95.06 87 GLU A CA 1
ATOM 683 C C . GLU A 1 87 ? 8.771 4.475 -2.725 1.00 95.06 87 GLU A C 1
ATOM 685 O O . GLU A 1 87 ? 9.268 4.939 -3.753 1.00 95.06 87 GLU A O 1
ATOM 690 N N . VAL A 1 88 ? 9.433 3.592 -1.967 1.00 96.56 88 VAL A N 1
ATOM 691 C CA . VAL A 1 88 ? 10.790 3.122 -2.295 1.00 96.56 88 VAL A CA 1
ATOM 692 C C . VAL A 1 88 ? 10.833 2.542 -3.707 1.00 96.56 88 VAL A C 1
ATOM 694 O O . VAL A 1 88 ? 11.743 2.852 -4.476 1.00 96.56 88 VAL A O 1
ATOM 697 N N . HIS A 1 89 ? 9.856 1.714 -4.065 1.00 96.81 89 HIS A N 1
ATOM 698 C CA . HIS A 1 89 ? 9.794 1.065 -5.369 1.00 96.81 89 HIS A CA 1
ATOM 699 C C . HIS A 1 89 ? 9.458 2.025 -6.517 1.00 96.81 89 HIS A C 1
ATOM 701 O O . HIS A 1 89 ? 9.956 1.835 -7.630 1.00 96.81 89 HIS A O 1
ATOM 707 N N . GLU A 1 90 ? 8.657 3.059 -6.272 1.00 94.69 90 GLU A N 1
ATOM 708 C CA . GLU A 1 90 ? 8.355 4.076 -7.280 1.00 94.69 90 GLU A CA 1
ATOM 709 C C . GLU A 1 90 ? 9.539 5.006 -7.569 1.00 94.69 90 GLU A C 1
ATOM 711 O O . GLU A 1 90 ? 9.808 5.346 -8.731 1.00 94.69 90 GLU A O 1
ATOM 716 N N . TRP A 1 91 ? 10.265 5.403 -6.522 1.00 95.44 91 TRP A N 1
ATOM 717 C CA . TRP A 1 91 ? 11.357 6.371 -6.618 1.00 95.44 91 TRP A CA 1
ATOM 718 C C . TRP A 1 91 ? 12.708 5.747 -6.967 1.00 95.44 91 TRP A C 1
ATOM 720 O O . TRP A 1 91 ? 13.539 6.408 -7.601 1.00 95.44 91 TRP A O 1
ATOM 730 N N . PHE A 1 92 ? 12.950 4.487 -6.598 1.00 96.56 92 PHE A N 1
ATOM 731 C CA . PHE A 1 92 ? 14.209 3.813 -6.901 1.00 96.56 92 PHE A CA 1
ATOM 732 C C . PHE A 1 92 ? 14.375 3.584 -8.406 1.00 96.56 92 PHE A C 1
ATOM 734 O O . PHE A 1 92 ? 13.523 2.993 -9.071 1.00 96.56 92 PHE A O 1
ATOM 741 N N . ARG A 1 93 ? 15.517 4.012 -8.959 1.00 95.56 93 ARG A N 1
ATOM 742 C CA . ARG A 1 93 ? 15.795 3.925 -10.397 1.00 95.56 93 ARG A CA 1
ATOM 743 C C . ARG A 1 93 ? 17.131 3.265 -10.691 1.00 95.56 93 ARG A C 1
ATOM 745 O O . ARG A 1 93 ? 18.170 3.673 -10.183 1.00 95.56 93 ARG A O 1
ATOM 752 N N . TYR A 1 94 ? 17.105 2.316 -11.619 1.00 97.56 94 TYR A N 1
ATOM 753 C CA . TYR A 1 94 ? 18.288 1.744 -12.245 1.00 97.56 94 TYR A CA 1
ATOM 754 C C . TYR A 1 94 ? 18.354 2.212 -13.699 1.00 97.56 94 TYR A C 1
ATOM 756 O O . TYR A 1 94 ? 17.400 2.042 -14.456 1.00 97.56 94 TYR A O 1
ATOM 764 N N . ARG A 1 95 ? 19.471 2.840 -14.092 1.00 96.56 95 ARG A N 1
ATOM 765 C CA . ARG A 1 95 ? 19.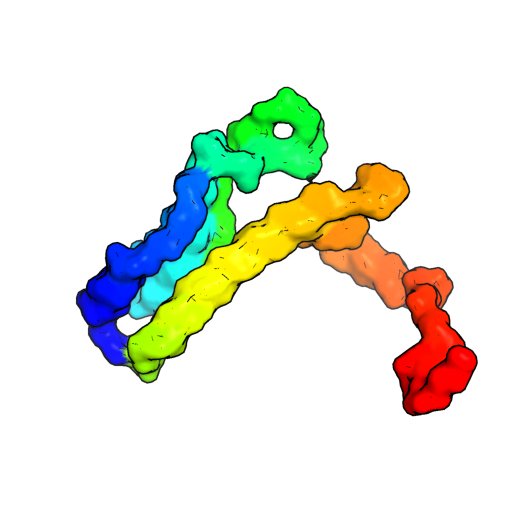648 3.439 -15.433 1.00 96.56 95 ARG A CA 1
ATOM 766 C C . ARG A 1 95 ? 18.504 4.396 -15.820 1.00 96.56 95 ARG A C 1
ATOM 768 O O . ARG A 1 95 ? 18.031 4.392 -16.950 1.00 96.56 95 ARG A O 1
ATOM 775 N N . GLY A 1 96 ? 18.029 5.189 -14.857 1.00 94.94 96 GLY A N 1
ATOM 776 C CA . GLY A 1 96 ? 16.930 6.147 -15.044 1.00 94.94 96 GLY A CA 1
ATOM 777 C C . GLY A 1 96 ? 15.517 5.541 -15.061 1.00 94.94 96 GLY A C 1
ATOM 778 O O . GLY A 1 96 ? 14.538 6.287 -14.971 1.00 94.94 96 GLY A O 1
ATOM 779 N N . ALA A 1 97 ? 15.381 4.213 -15.095 1.00 94.50 97 ALA A N 1
ATOM 780 C CA . ALA A 1 97 ? 14.101 3.508 -15.099 1.00 94.50 97 ALA A CA 1
ATOM 781 C C . ALA A 1 97 ? 13.744 2.956 -13.708 1.00 94.50 97 ALA A C 1
ATOM 783 O O . ALA A 1 97 ? 14.605 2.428 -13.005 1.00 94.50 97 ALA A O 1
ATOM 784 N N . ALA A 1 98 ? 12.470 3.056 -13.319 1.00 94.88 98 ALA A N 1
ATOM 785 C CA . ALA A 1 98 ? 11.959 2.523 -12.054 1.00 94.88 98 ALA A CA 1
ATOM 786 C C . ALA A 1 98 ? 11.568 1.045 -12.219 1.00 94.88 98 ALA A C 1
ATOM 788 O O . ALA A 1 98 ? 10.399 0.702 -12.353 1.00 94.88 98 ALA A O 1
ATOM 789 N N . ILE A 1 99 ? 12.571 0.167 -12.289 1.00 95.69 99 ILE A N 1
ATOM 790 C CA . ILE A 1 99 ? 12.387 -1.256 -12.637 1.00 95.69 99 ILE A CA 1
ATOM 791 C C . ILE A 1 99 ? 11.661 -2.086 -11.567 1.00 95.69 99 ILE A C 1
ATOM 793 O O . ILE A 1 99 ? 11.285 -3.220 -11.840 1.00 95.69 99 ILE A O 1
ATOM 797 N N . PHE A 1 100 ? 11.477 -1.537 -10.365 1.00 96.31 100 PHE A N 1
ATOM 798 C CA . PHE A 1 100 ? 10.726 -2.168 -9.277 1.00 96.31 100 PHE A CA 1
ATOM 799 C C . PHE A 1 100 ? 9.367 -1.511 -9.034 1.00 96.31 100 PHE A C 1
ATOM 801 O O . PHE A 1 100 ? 8.682 -1.899 -8.094 1.00 96.31 100 PHE A O 1
ATOM 808 N N . ASN A 1 101 ? 8.976 -0.534 -9.859 1.00 96.06 101 ASN A N 1
ATOM 809 C CA . ASN A 1 101 ? 7.749 0.222 -9.654 1.00 96.06 101 ASN A CA 1
ATOM 810 C C . ASN A 1 101 ? 6.530 -0.732 -9.621 1.00 96.06 101 ASN A C 1
ATOM 812 O O . ASN A 1 101 ? 6.371 -1.549 -10.534 1.00 96.06 101 ASN A O 1
ATOM 816 N N . PRO A 1 102 ? 5.676 -0.657 -8.583 1.00 94.56 102 PRO A N 1
ATOM 817 C CA . PRO A 1 102 ? 4.551 -1.576 -8.408 1.00 94.56 102 PRO A CA 1
ATOM 818 C C . PRO A 1 102 ? 3.446 -1.388 -9.457 1.00 94.56 102 PRO A C 1
ATOM 820 O O . PRO A 1 102 ? 2.583 -2.252 -9.585 1.00 94.56 102 PRO A O 1
ATOM 823 N N . HIS A 1 103 ? 3.478 -0.289 -10.216 1.00 94.12 103 HIS A N 1
ATOM 824 C CA . HIS A 1 103 ? 2.541 0.027 -11.292 1.00 94.12 103 HIS A CA 1
ATOM 825 C C . HIS A 1 103 ? 3.022 -0.425 -12.681 1.00 94.12 103 HIS A C 1
ATOM 827 O O . HIS A 1 103 ? 2.421 -0.061 -13.693 1.00 94.12 103 HIS A O 1
ATOM 833 N N . LEU A 1 104 ? 4.103 -1.207 -12.764 1.00 96.38 104 LEU A N 1
ATOM 834 C CA . LEU A 1 104 ? 4.480 -1.877 -14.008 1.00 96.38 104 LEU A CA 1
ATOM 835 C C . LEU A 1 104 ? 3.416 -2.907 -14.409 1.00 96.38 104 LEU A C 1
ATOM 837 O O . LEU A 1 104 ? 2.894 -3.632 -13.565 1.00 96.38 104 LEU A O 1
ATOM 841 N N . ASP A 1 105 ? 3.132 -2.990 -15.710 1.00 97.31 105 ASP A N 1
ATOM 842 C CA . ASP A 1 105 ? 2.154 -3.932 -16.255 1.00 97.31 105 ASP A CA 1
ATOM 843 C C . ASP A 1 105 ? 2.586 -5.389 -15.970 1.00 97.31 105 ASP A C 1
ATOM 845 O O . ASP A 1 105 ? 3.631 -5.830 -16.474 1.00 97.31 105 ASP A O 1
ATOM 849 N N . PRO A 1 106 ? 1.811 -6.151 -15.173 1.00 97.62 106 PRO A N 1
ATOM 850 C CA . PRO A 1 106 ? 2.161 -7.520 -14.822 1.00 97.62 106 PRO A CA 1
ATOM 851 C C . PRO A 1 106 ? 2.212 -8.462 -16.035 1.00 97.62 106 PRO A C 1
ATOM 853 O O . PRO A 1 106 ? 3.016 -9.398 -16.023 1.00 97.62 106 PRO A O 1
ATOM 856 N N . ASP A 1 107 ? 1.436 -8.216 -17.094 1.00 98.31 107 ASP A N 1
ATOM 857 C CA . ASP A 1 107 ? 1.436 -9.055 -18.298 1.00 98.31 107 ASP A CA 1
ATOM 858 C C . ASP A 1 107 ? 2.725 -8.847 -19.107 1.00 98.31 107 ASP A C 1
ATOM 860 O O . ASP A 1 107 ? 3.358 -9.805 -19.560 1.00 98.31 107 ASP A O 1
ATOM 864 N N . VAL A 1 108 ? 3.200 -7.602 -19.204 1.00 97.88 108 VAL A N 1
ATOM 865 C CA . VAL A 1 108 ? 4.507 -7.298 -19.812 1.00 97.88 108 VAL A CA 1
ATOM 866 C C . VAL A 1 108 ? 5.645 -7.910 -18.992 1.00 97.88 108 VAL A C 1
ATOM 868 O O . VAL A 1 108 ? 6.582 -8.484 -19.558 1.00 97.88 108 VAL A O 1
ATOM 871 N N . LEU A 1 109 ? 5.571 -7.834 -17.659 1.00 97.44 109 LEU A N 1
ATOM 872 C CA . LEU A 1 109 ? 6.556 -8.465 -16.777 1.00 97.44 109 LEU A CA 1
ATOM 873 C C . LEU A 1 109 ? 6.578 -9.990 -16.937 1.00 97.44 109 LEU A C 1
ATOM 875 O O . LEU A 1 109 ? 7.662 -10.581 -16.945 1.00 97.44 109 LEU A O 1
ATOM 879 N N . ALA A 1 110 ? 5.422 -10.628 -17.127 1.00 98.19 110 ALA A N 1
ATOM 880 C CA . ALA A 1 110 ? 5.341 -12.062 -17.391 1.00 98.19 110 ALA A CA 1
ATOM 881 C C . ALA A 1 110 ? 6.086 -12.446 -18.681 1.00 98.19 110 ALA A C 1
ATOM 883 O O . ALA A 1 110 ? 6.834 -13.428 -18.695 1.00 98.19 110 ALA A O 1
ATOM 884 N N . GLU A 1 111 ? 5.971 -11.647 -19.744 1.00 98.19 111 GLU A N 1
ATOM 885 C CA . GLU A 1 111 ? 6.714 -11.867 -20.992 1.00 98.19 111 GLU A CA 1
ATOM 886 C C . GLU A 1 111 ? 8.231 -11.684 -20.832 1.00 98.19 111 GLU A C 1
ATOM 888 O O . GLU A 1 111 ? 9.022 -12.407 -21.450 1.00 98.19 111 GLU A O 1
ATOM 893 N N . VAL A 1 112 ? 8.674 -10.764 -19.970 1.00 97.00 112 VAL A N 1
ATOM 894 C CA . VAL A 1 112 ? 10.095 -10.642 -19.602 1.00 97.00 112 VAL A CA 1
ATOM 895 C C . VAL A 1 112 ? 10.553 -11.881 -18.829 1.00 97.00 112 VAL A C 1
ATOM 897 O O . VAL A 1 112 ? 11.586 -12.463 -19.171 1.00 97.00 112 VAL A O 1
ATOM 900 N N . ALA A 1 113 ? 9.774 -12.322 -17.840 1.00 97.00 113 ALA A N 1
ATOM 901 C CA . ALA A 1 113 ? 10.099 -13.448 -16.965 1.00 97.00 113 ALA A CA 1
ATOM 902 C C . ALA A 1 113 ? 10.104 -14.812 -17.680 1.00 97.00 113 ALA A C 1
ATOM 904 O O . ALA A 1 113 ? 10.758 -15.746 -17.220 1.00 97.00 113 ALA A O 1
ATOM 905 N N . ARG A 1 114 ? 9.428 -14.950 -18.826 1.00 97.25 114 ARG A N 1
ATOM 906 C CA . ARG A 1 114 ? 9.468 -16.175 -19.650 1.00 97.25 114 ARG A CA 1
ATOM 907 C C . ARG A 1 114 ? 10.796 -16.382 -20.381 1.00 97.25 114 ARG A C 1
ATOM 909 O O . ARG A 1 114 ? 11.130 -17.508 -20.755 1.00 97.25 114 ARG A O 1
ATOM 916 N N . LYS A 1 115 ? 11.575 -15.323 -20.607 1.00 97.56 115 LYS A N 1
ATOM 917 C CA . LYS A 1 115 ? 12.836 -15.398 -21.355 1.00 97.56 115 LYS A CA 1
ATOM 918 C C . LYS A 1 115 ? 13.961 -15.830 -20.417 1.00 97.56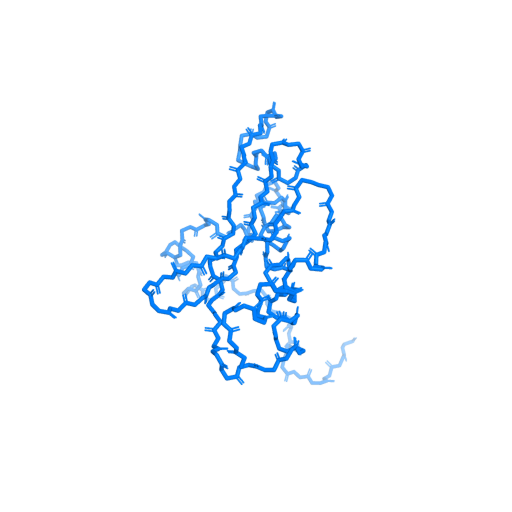 115 LYS A C 1
ATOM 920 O O . LYS A 1 115 ? 14.326 -15.099 -19.505 1.00 97.56 115 LYS A O 1
ATOM 925 N N . LYS A 1 116 ? 14.586 -16.984 -20.684 1.00 94.44 116 LYS A N 1
ATOM 926 C CA . LYS A 1 116 ? 15.739 -17.481 -19.899 1.00 94.44 116 LYS A CA 1
ATOM 927 C C . LYS A 1 116 ? 16.872 -16.455 -19.782 1.00 94.44 116 LYS A C 1
ATOM 929 O O . LYS A 1 116 ? 17.508 -16.360 -18.743 1.00 94.44 116 LYS A O 1
ATOM 934 N N . THR A 1 117 ? 17.094 -15.666 -20.831 1.00 96.50 117 THR A N 1
ATOM 935 C CA . THR A 1 117 ? 18.116 -14.610 -20.872 1.00 96.50 117 THR A CA 1
ATOM 936 C C . THR A 1 117 ? 17.814 -13.418 -19.961 1.00 96.50 117 THR A C 1
ATOM 938 O O . THR A 1 117 ? 18.702 -12.602 -19.747 1.00 96.50 117 THR A O 1
ATOM 941 N N . SER A 1 118 ? 16.591 -13.288 -19.436 1.00 96.19 118 SER A N 1
ATOM 942 C CA . SER A 1 118 ? 16.235 -12.235 -18.475 1.00 96.19 118 SER A CA 1
ATOM 943 C C . SER A 1 118 ? 16.768 -12.507 -17.068 1.00 96.19 118 SER A C 1
ATOM 945 O O . SER A 1 118 ? 16.813 -11.593 -16.247 1.00 96.19 118 SER A O 1
ATOM 947 N N . PHE A 1 119 ? 17.164 -13.745 -16.764 1.00 92.94 119 PHE A N 1
ATOM 948 C CA . PHE A 1 119 ? 17.666 -14.112 -15.446 1.00 92.94 119 PHE A CA 1
ATOM 949 C C . PHE A 1 119 ? 19.175 -13.889 -15.368 1.00 92.94 119 PHE A C 1
ATOM 951 O O . PHE A 1 119 ? 19.952 -14.515 -16.087 1.00 92.94 119 PHE A O 1
ATOM 958 N N . VAL A 1 120 ? 19.587 -13.016 -14.451 1.00 92.50 120 VAL A N 1
ATOM 959 C CA . VAL A 1 120 ? 20.994 -12.755 -14.134 1.00 92.50 120 VAL A CA 1
ATOM 960 C C . VAL A 1 120 ? 21.274 -13.332 -12.750 1.00 92.50 120 VAL A C 1
ATOM 962 O O . VAL A 1 120 ? 20.983 -12.709 -11.732 1.00 92.50 120 VAL A O 1
ATOM 965 N N . THR A 1 121 ? 21.796 -14.556 -12.707 1.00 89.94 121 THR A N 1
ATOM 966 C CA . THR A 1 121 ? 22.084 -15.282 -11.462 1.00 89.94 121 THR A CA 1
ATOM 967 C C . THR A 1 121 ? 23.585 -15.449 -11.262 1.00 89.94 121 THR A C 1
ATOM 969 O O . THR A 1 121 ? 24.325 -15.654 -12.224 1.00 89.94 121 THR A O 1
ATOM 972 N N . ARG A 1 122 ? 24.047 -15.436 -10.007 1.00 86.31 122 ARG A N 1
ATOM 973 C CA . ARG A 1 122 ? 25.424 -15.841 -9.678 1.00 86.31 122 ARG A CA 1
ATOM 974 C C . ARG A 1 122 ? 25.639 -17.322 -10.037 1.00 86.31 122 ARG A C 1
ATOM 976 O O . ARG A 1 122 ? 24.717 -18.122 -9.893 1.00 86.31 122 ARG A O 1
ATOM 983 N N . GLN A 1 123 ? 26.835 -17.707 -10.488 1.00 82.38 123 GLN A N 1
ATOM 984 C CA . GLN A 1 123 ? 27.124 -19.104 -10.870 1.00 82.38 123 GLN A CA 1
ATOM 985 C C . GLN A 1 123 ? 26.926 -20.080 -9.701 1.00 82.38 123 GLN A C 1
ATOM 987 O O . GLN A 1 123 ? 26.414 -21.179 -9.881 1.00 82.38 123 GLN A O 1
ATOM 992 N N . ASN A 1 124 ? 27.254 -19.638 -8.488 1.00 82.06 124 ASN A N 1
ATOM 993 C CA . ASN A 1 124 ? 27.092 -20.390 -7.250 1.00 82.06 124 ASN A CA 1
ATOM 994 C C . ASN A 1 124 ? 25.731 -20.138 -6.569 1.00 82.06 124 ASN A C 1
ATOM 996 O O . ASN A 1 124 ? 25.620 -20.315 -5.359 1.00 82.06 124 ASN A O 1
ATOM 1000 N N . ALA A 1 125 ? 24.694 -19.703 -7.307 1.00 73.88 125 ALA A N 1
ATOM 1001 C CA . ALA A 1 125 ? 23.424 -19.226 -6.730 1.00 73.88 125 ALA A CA 1
ATOM 1002 C C . ALA A 1 125 ? 22.804 -20.197 -5.728 1.00 73.88 125 ALA A C 1
ATOM 1004 O O . ALA A 1 125 ? 22.242 -19.759 -4.724 1.00 73.88 125 ALA A O 1
ATOM 1005 N N . MET A 1 126 ? 22.989 -21.489 -5.990 1.00 73.00 126 MET A N 1
ATOM 1006 C CA . MET A 1 126 ? 22.414 -22.604 -5.246 1.00 73.00 126 MET A CA 1
ATOM 1007 C C . MET A 1 126 ? 23.471 -23.509 -4.600 1.00 73.00 126 MET A C 1
ATOM 1009 O O . MET A 1 126 ? 23.139 -24.597 -4.139 1.00 73.00 126 MET A O 1
ATOM 1013 N N . SER A 1 127 ? 24.738 -23.090 -4.562 1.00 74.06 127 SER A N 1
ATOM 1014 C CA . SER A 1 127 ? 25.790 -23.802 -3.833 1.00 74.06 127 SER A CA 1
ATOM 1015 C C . SER A 1 127 ? 26.248 -22.978 -2.634 1.00 74.06 127 SER A C 1
ATOM 1017 O O . SER A 1 127 ? 26.420 -21.766 -2.740 1.00 74.06 127 SER A O 1
ATOM 1019 N N . MET A 1 128 ? 26.514 -23.650 -1.514 1.00 75.19 128 MET A N 1
ATOM 1020 C CA . MET A 1 128 ? 27.119 -23.047 -0.315 1.00 75.19 128 MET A CA 1
ATOM 1021 C C . MET A 1 128 ? 28.616 -22.728 -0.494 1.00 75.19 128 MET A C 1
ATOM 1023 O O . MET A 1 128 ? 29.270 -22.313 0.452 1.00 75.19 128 MET A O 1
ATOM 1027 N N . ALA A 1 129 ? 29.171 -22.960 -1.686 1.00 71.38 129 ALA A N 1
ATOM 1028 C CA . ALA A 1 129 ? 30.540 -22.599 -2.015 1.00 71.38 129 ALA A CA 1
ATOM 1029 C C . ALA A 1 129 ? 30.637 -21.087 -2.261 1.00 71.38 129 ALA A C 1
ATOM 1031 O O . ALA A 1 129 ? 29.949 -20.544 -3.132 1.00 71.38 129 ALA A O 1
ATOM 1032 N N . GLU A 1 130 ? 31.490 -20.421 -1.494 1.00 76.06 130 GLU A N 1
ATOM 1033 C CA . GLU A 1 130 ? 31.925 -19.049 -1.745 1.00 76.06 130 GLU A CA 1
ATOM 1034 C C . GLU A 1 130 ? 33.116 -19.085 -2.717 1.00 76.06 130 GLU A C 1
ATOM 1036 O O . GLU A 1 130 ? 33.945 -19.992 -2.637 1.00 76.06 130 GLU A O 1
ATOM 1041 N N . ASN A 1 131 ? 33.141 -18.152 -3.675 1.00 62.03 131 ASN A N 1
ATOM 1042 C CA . ASN A 1 131 ? 34.283 -17.958 -4.576 1.00 62.03 131 ASN A CA 1
ATOM 1043 C C . ASN A 1 131 ? 35.325 -17.063 -3.912 1.00 62.03 131 ASN A C 1
ATOM 1045 O O . ASN A 1 131 ? 34.889 -16.100 -3.239 1.00 62.03 131 ASN A O 1
#